Protein AF-M0JVY3-F1 (afdb_monomer_lite)

Organism: NCBI:txid662476

pLDDT: mean 86.02, std 14.79, range [44.12, 97.69]

Secondary structure (DSSP, 8-state):
-EEE-TTT--EEEGGGEEEEEEE-SSTT-EEEEEEEHHHIIIIIHHHHS---------

Structure (mmCIF, N/CA/C/O backbone):
data_AF-M0JVY3-F1
#
_entry.id   AF-M0JVY3-F1
#
loop_
_atom_site.group_PDB
_atom_site.id
_atom_site.type_symbol
_atom_site.label_atom_id
_atom_site.label_alt_id
_atom_site.label_comp_id
_atom_site.label_asym_id
_atom_site.label_entity_id
_atom_site.label_seq_id
_atom_site.pdbx_PDB_ins_code
_atom_site.Cartn_x
_atom_site.Cartn_y
_atom_site.Cartn_z
_atom_site.occupancy
_atom_site.B_iso_or_equiv
_atom_site.auth_seq_id
_atom_site.auth_comp_id
_atom_site.auth_asym_id
_atom_site.auth_atom_id
_atom_site.pdbx_PDB_model_num
ATOM 1 N N . MET A 1 1 ? 1.924 0.173 16.860 1.00 84.69 1 MET A N 1
ATOM 2 C CA . MET A 1 1 ? 1.686 1.563 16.415 1.00 84.69 1 MET A CA 1
ATOM 3 C C . MET A 1 1 ? 0.903 1.459 15.118 1.00 84.69 1 MET A C 1
ATOM 5 O O . MET A 1 1 ? 1.149 0.480 14.426 1.00 84.69 1 MET A O 1
ATOM 9 N N . PRO A 1 2 ? -0.095 2.309 14.841 1.00 92.88 2 PRO A N 1
ATOM 10 C CA . PRO A 1 2 ? -0.767 2.260 13.550 1.00 92.88 2 PRO A CA 1
ATOM 11 C C . PRO A 1 2 ? 0.127 2.864 12.459 1.00 92.88 2 PRO A C 1
ATOM 13 O O . PRO A 1 2 ? 0.955 3.725 12.758 1.00 92.88 2 PRO A O 1
ATOM 16 N N . GLU A 1 3 ? -0.073 2.428 11.222 1.00 96.38 3 GLU A N 1
ATOM 17 C CA . GLU A 1 3 ? 0.633 2.909 10.034 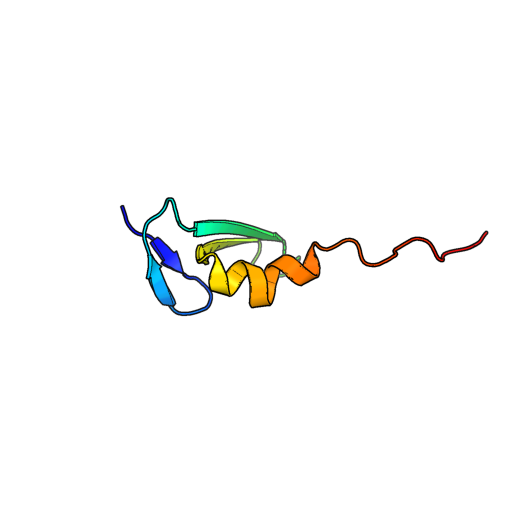1.00 96.38 3 GLU A CA 1
ATOM 18 C C . GLU A 1 3 ? -0.316 3.678 9.119 1.00 96.38 3 GLU A C 1
ATOM 20 O O . GLU A 1 3 ? -1.535 3.500 9.168 1.00 96.38 3 GLU A O 1
ATOM 25 N N . THR A 1 4 ? 0.240 4.534 8.265 1.00 97.56 4 THR A N 1
ATOM 26 C CA . THR A 1 4 ? -0.533 5.249 7.244 1.00 97.56 4 THR A CA 1
ATOM 27 C C . THR A 1 4 ? -0.436 4.508 5.919 1.00 97.56 4 THR A C 1
ATOM 29 O O . THR A 1 4 ? 0.664 4.296 5.410 1.00 97.56 4 THR A O 1
ATOM 32 N N . CYS A 1 5 ? -1.580 4.161 5.330 1.00 97.31 5 CYS A N 1
ATOM 33 C CA . CYS A 1 5 ? -1.630 3.539 4.014 1.00 97.31 5 CYS A CA 1
ATOM 34 C C . CYS A 1 5 ? -1.083 4.495 2.941 1.00 97.31 5 CYS A C 1
ATOM 36 O O . CYS A 1 5 ? -1.618 5.586 2.741 1.00 97.31 5 CYS A O 1
ATOM 38 N N . GLY A 1 6 ? -0.061 4.068 2.199 1.00 95.50 6 GLY A N 1
ATOM 39 C CA . GLY A 1 6 ? 0.560 4.851 1.124 1.00 95.50 6 GLY A CA 1
ATOM 40 C C . GLY A 1 6 ? -0.327 5.083 -0.109 1.00 95.50 6 GLY A C 1
ATOM 41 O O . GLY A 1 6 ? 0.062 5.847 -0.989 1.00 95.50 6 GLY A O 1
ATOM 42 N N . ILE A 1 7 ? -1.502 4.441 -0.184 1.00 95.69 7 ILE A N 1
ATOM 43 C CA . ILE A 1 7 ? -2.454 4.565 -1.302 1.00 95.69 7 ILE A CA 1
ATOM 44 C C . ILE A 1 7 ? -3.648 5.456 -0.931 1.00 95.69 7 ILE A C 1
ATOM 46 O O . ILE A 1 7 ? -3.891 6.451 -1.611 1.00 95.69 7 ILE A O 1
ATOM 50 N N . CYS A 1 8 ? -4.397 5.122 0.126 1.00 97.25 8 CYS A N 1
ATOM 51 C CA . CYS A 1 8 ? -5.602 5.870 0.521 1.00 97.25 8 CYS A CA 1
ATOM 52 C C . CYS A 1 8 ? -5.363 6.921 1.620 1.00 97.25 8 CYS A C 1
ATOM 54 O O . CYS A 1 8 ? -6.210 7.788 1.821 1.00 97.25 8 CYS A O 1
ATOM 56 N N . GLY A 1 9 ? -4.223 6.875 2.319 1.00 97.25 9 GLY A N 1
ATOM 57 C CA . GLY A 1 9 ? -3.878 7.814 3.392 1.00 97.25 9 GLY A CA 1
ATOM 58 C C . GLY A 1 9 ? -4.538 7.531 4.745 1.00 97.25 9 GLY A C 1
ATOM 59 O O . GLY A 1 9 ? -4.346 8.307 5.680 1.00 97.25 9 GLY A O 1
ATOM 60 N N . GLU A 1 10 ? -5.302 6.446 4.878 1.00 97.56 10 GLU A N 1
ATOM 61 C CA . GLU A 1 10 ? -5.924 6.069 6.148 1.00 97.56 10 GLU A CA 1
ATOM 62 C C . GLU A 1 10 ? -4.903 5.530 7.155 1.00 97.56 10 GLU A C 1
ATOM 64 O O . GLU A 1 10 ? -3.919 4.884 6.792 1.00 97.56 10 GLU A O 1
ATOM 69 N N . THR A 1 11 ? -5.160 5.783 8.439 1.00 97.69 11 THR A N 1
ATOM 70 C CA . THR A 1 11 ? -4.397 5.210 9.549 1.00 97.69 11 THR A CA 1
ATOM 71 C C . THR A 1 11 ? -4.994 3.862 9.939 1.00 97.69 11 THR A C 1
ATOM 73 O O . THR A 1 11 ? -6.126 3.800 10.417 1.00 97.69 11 THR A O 1
ATOM 76 N N . VAL A 1 12 ? -4.220 2.794 9.778 1.00 95.94 12 VAL A N 1
ATOM 77 C CA . VAL A 1 12 ? -4.645 1.405 9.988 1.00 95.94 12 VAL A CA 1
ATOM 78 C C . VAL A 1 12 ? -3.722 0.686 10.981 1.00 95.94 12 VAL A C 1
ATOM 80 O O . VAL A 1 12 ? -2.564 1.080 11.149 1.00 95.94 12 VAL A O 1
ATOM 83 N N . PRO A 1 13 ? -4.201 -0.346 11.696 1.00 96.50 13 PRO A N 1
ATOM 84 C CA . PRO A 1 13 ? -3.339 -1.187 12.525 1.00 96.50 13 PRO A CA 1
ATOM 85 C C . PRO A 1 13 ? -2.197 -1.799 11.702 1.00 96.50 13 PRO A C 1
ATOM 87 O O . PRO A 1 13 ? -2.420 -2.247 10.584 1.00 96.50 13 PRO A O 1
ATOM 90 N N . PHE A 1 14 ? -0.978 -1.831 12.252 1.00 93.56 14 PHE A N 1
ATOM 91 C CA . PHE A 1 14 ? 0.198 -2.384 11.561 1.00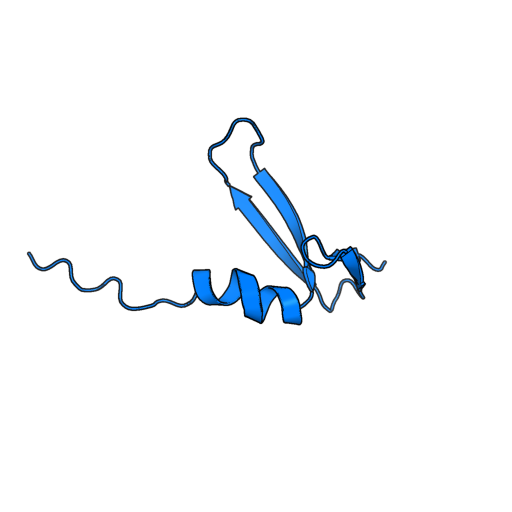 93.56 14 PHE A CA 1
ATOM 92 C C . PHE A 1 14 ? -0.009 -3.835 11.094 1.00 93.56 14 PHE A C 1
ATOM 94 O O . PHE A 1 14 ? 0.413 -4.205 10.004 1.00 93.56 14 PHE A O 1
ATOM 101 N N . ASP A 1 15 ? -0.683 -4.651 11.905 1.00 94.75 15 ASP A N 1
ATOM 102 C CA . ASP A 1 15 ? -1.014 -6.048 11.608 1.00 94.75 15 ASP A CA 1
ATOM 103 C C . ASP A 1 15 ? -2.077 -6.219 10.511 1.00 94.75 15 ASP A C 1
ATOM 105 O O . ASP A 1 15 ? -2.273 -7.336 10.048 1.00 94.75 15 ASP A O 1
ATOM 109 N N . ALA A 1 16 ? -2.702 -5.126 10.065 1.00 93.31 16 ALA A N 1
ATOM 110 C CA . ALA A 1 16 ? -3.623 -5.060 8.931 1.00 93.31 16 ALA A CA 1
ATOM 111 C C . ALA A 1 16 ? -2.997 -4.331 7.720 1.00 93.31 16 ALA A C 1
ATOM 113 O O . ALA A 1 16 ? -3.697 -3.684 6.932 1.00 93.31 16 ALA A O 1
ATOM 114 N N . THR A 1 17 ? -1.664 -4.376 7.591 1.00 95.81 17 THR A N 1
ATOM 115 C CA . THR A 1 17 ? -0.939 -3.799 6.451 1.00 95.81 17 THR A CA 1
ATOM 116 C C . THR A 1 17 ? -0.035 -4.802 5.752 1.00 95.81 17 THR A C 1
ATOM 118 O O . THR A 1 17 ? 0.577 -5.672 6.369 1.00 95.81 17 THR A O 1
ATOM 121 N N . VAL A 1 18 ? 0.104 -4.618 4.443 1.00 94.88 18 VAL A N 1
ATOM 122 C CA . VAL A 1 18 ? 1.134 -5.221 3.607 1.00 94.88 18 VAL A CA 1
ATOM 123 C C . VAL A 1 18 ? 2.285 -4.231 3.463 1.00 94.88 18 VAL A C 1
ATOM 125 O O . VAL A 1 18 ? 2.084 -3.064 3.119 1.00 94.88 18 VAL A O 1
ATOM 128 N N . HIS A 1 19 ? 3.507 -4.699 3.706 1.00 95.69 19 HIS A N 1
ATOM 129 C CA . HIS A 1 19 ? 4.719 -3.922 3.462 1.00 95.69 19 HIS A CA 1
ATOM 130 C C . HIS A 1 19 ? 5.114 -4.023 1.984 1.00 95.69 19 HIS A C 1
ATOM 132 O O . HIS A 1 19 ? 5.458 -5.101 1.499 1.00 95.69 19 HIS A O 1
ATOM 138 N N . ALA A 1 20 ? 5.043 -2.907 1.259 1.00 92.12 20 ALA A N 1
ATOM 139 C CA . ALA A 1 20 ? 5.342 -2.831 -0.164 1.00 92.12 20 ALA A CA 1
ATOM 140 C C . ALA A 1 20 ? 6.695 -2.149 -0.403 1.00 92.12 20 ALA A C 1
ATOM 142 O O . ALA A 1 20 ? 6.881 -0.975 -0.079 1.00 92.12 20 ALA A O 1
ATOM 143 N N . MET A 1 21 ? 7.615 -2.883 -1.034 1.00 92.50 21 MET A N 1
ATOM 144 C CA . MET A 1 21 ? 8.918 -2.378 -1.462 1.00 92.50 21 MET A CA 1
ATOM 145 C C . MET A 1 21 ? 9.037 -2.476 -2.985 1.00 92.50 21 MET A C 1
ATOM 147 O O . MET A 1 21 ? 9.091 -3.572 -3.542 1.00 92.50 21 MET A O 1
ATOM 151 N N . ILE A 1 22 ? 9.063 -1.331 -3.671 1.00 87.62 22 ILE A N 1
ATOM 152 C CA . ILE A 1 22 ? 9.068 -1.266 -5.139 1.00 87.62 22 ILE A CA 1
ATOM 153 C C . ILE A 1 22 ? 10.330 -0.556 -5.621 1.00 87.62 22 ILE A C 1
ATOM 155 O O . ILE A 1 22 ? 10.542 0.632 -5.375 1.00 87.62 22 ILE A O 1
ATOM 159 N N . HIS A 1 23 ? 11.154 -1.280 -6.375 1.00 89.50 23 HIS A N 1
ATOM 160 C CA . HIS A 1 23 ? 12.310 -0.714 -7.060 1.00 89.50 23 HIS A CA 1
ATOM 161 C C . HIS A 1 23 ? 11.858 -0.075 -8.374 1.00 89.50 23 HIS A C 1
ATOM 163 O O . HIS A 1 23 ? 11.549 -0.768 -9.338 1.00 89.50 23 HIS A O 1
ATOM 169 N N . THR A 1 24 ? 11.823 1.256 -8.428 1.00 82.81 24 THR A N 1
ATOM 170 C CA . THR A 1 24 ? 11.290 1.977 -9.601 1.00 82.81 24 THR A CA 1
ATOM 171 C C . THR A 1 24 ? 12.303 2.171 -10.729 1.00 82.81 24 THR A C 1
ATOM 173 O O . THR A 1 24 ? 11.947 2.706 -11.774 1.00 82.81 24 THR A O 1
ATOM 176 N N . HIS A 1 25 ? 13.572 1.789 -10.519 1.00 82.69 25 HIS A N 1
ATOM 177 C CA . HIS A 1 25 ? 14.693 2.084 -11.428 1.00 82.69 25 HIS A CA 1
ATOM 178 C C . HIS A 1 25 ? 14.781 3.571 -11.846 1.00 82.69 25 HIS A C 1
ATOM 180 O O . HIS A 1 25 ? 15.390 3.903 -12.861 1.00 82.69 25 HIS A O 1
ATOM 186 N N . SER A 1 26 ? 14.183 4.469 -11.059 1.00 80.81 26 SER A N 1
ATOM 187 C CA . SER A 1 26 ? 14.214 5.917 -11.250 1.00 80.81 26 SER A CA 1
ATOM 188 C C . SER A 1 26 ? 15.176 6.570 -10.254 1.00 80.81 26 SER A C 1
ATOM 190 O O . SER A 1 26 ? 15.607 5.931 -9.292 1.00 80.81 26 SER A O 1
ATOM 192 N N . GLU A 1 27 ? 15.480 7.857 -10.440 1.00 78.31 27 GLU A N 1
ATOM 193 C CA . GLU A 1 27 ? 16.279 8.632 -9.474 1.00 78.31 27 GLU A CA 1
ATOM 194 C C . GLU A 1 27 ? 15.633 8.692 -8.078 1.00 78.31 27 GLU A C 1
ATOM 196 O O . GLU A 1 27 ? 16.341 8.843 -7.085 1.00 78.31 27 GLU A O 1
ATOM 201 N N . ALA A 1 28 ? 14.309 8.513 -7.984 1.00 71.94 28 ALA A N 1
ATOM 202 C CA . ALA A 1 28 ? 13.591 8.436 -6.712 1.00 71.94 28 ALA A CA 1
ATOM 203 C C . ALA A 1 28 ? 13.887 7.140 -5.928 1.00 71.94 28 ALA A C 1
ATOM 205 O O . ALA A 1 28 ? 13.591 7.059 -4.739 1.00 71.94 28 ALA A O 1
ATOM 206 N N . GLY A 1 29 ? 14.497 6.135 -6.568 1.00 87.19 29 GLY A N 1
ATOM 207 C CA . GLY A 1 29 ? 14.983 4.925 -5.914 1.00 87.19 29 GLY A CA 1
ATOM 208 C C . GLY A 1 29 ? 13.882 3.924 -5.555 1.00 87.19 29 GLY A C 1
ATOM 209 O O . GLY A 1 29 ? 13.152 3.434 -6.428 1.00 87.19 29 GLY A O 1
ATOM 210 N N . VAL A 1 30 ? 13.833 3.556 -4.274 1.00 88.94 30 VAL A N 1
ATOM 211 C CA . VAL A 1 30 ? 12.931 2.537 -3.722 1.00 88.94 30 VAL A CA 1
ATOM 212 C C . VAL A 1 30 ? 11.732 3.221 -3.079 1.00 88.94 30 VAL A C 1
ATOM 214 O O . VAL A 1 30 ? 11.899 4.094 -2.231 1.00 88.94 30 VAL A O 1
ATOM 217 N N . ILE A 1 31 ? 10.531 2.802 -3.467 1.00 89.38 31 ILE A N 1
ATOM 218 C CA . ILE A 1 31 ? 9.311 3.128 -2.731 1.00 89.38 31 ILE A CA 1
ATOM 219 C C . ILE A 1 31 ? 9.190 2.110 -1.602 1.00 89.38 31 ILE A C 1
ATOM 221 O O . ILE A 1 31 ? 9.172 0.910 -1.869 1.00 89.38 31 ILE A O 1
ATOM 225 N N . ASP A 1 32 ? 9.115 2.602 -0.370 1.00 93.00 32 ASP A N 1
ATOM 226 C CA . ASP A 1 32 ? 8.948 1.819 0.851 1.00 93.00 32 ASP A CA 1
ATOM 227 C C . ASP A 1 32 ? 7.716 2.353 1.596 1.00 93.00 32 ASP A C 1
ATOM 229 O O . ASP A 1 32 ? 7.707 3.506 2.038 1.00 93.00 32 ASP A O 1
ATOM 233 N N . ALA A 1 33 ? 6.639 1.564 1.637 1.00 94.50 33 ALA A N 1
ATOM 234 C CA . ALA A 1 33 ? 5.360 1.983 2.202 1.00 94.50 33 ALA A CA 1
ATOM 235 C C . ALA A 1 33 ? 4.566 0.817 2.806 1.00 94.50 33 ALA A C 1
ATOM 237 O O . ALA A 1 33 ? 4.647 -0.321 2.344 1.00 94.50 33 ALA A O 1
ATOM 238 N N . TYR A 1 34 ? 3.723 1.128 3.792 1.00 97.06 34 TYR A N 1
ATOM 239 C CA . TYR A 1 34 ? 2.667 0.232 4.265 1.00 97.06 34 TYR A CA 1
ATOM 240 C C . TYR A 1 34 ? 1.373 0.492 3.493 1.00 97.06 34 TYR A C 1
ATOM 242 O O . TYR A 1 34 ? 1.026 1.639 3.205 1.00 97.06 34 TYR A O 1
ATOM 250 N N . VAL A 1 35 ? 0.652 -0.570 3.145 1.00 97.19 35 VAL A N 1
ATOM 251 C CA . VAL A 1 35 ? -0.591 -0.519 2.364 1.00 97.19 35 VAL A CA 1
ATOM 252 C C . VAL A 1 35 ? -1.647 -1.355 3.081 1.00 97.19 35 VAL A C 1
ATOM 254 O O . VAL A 1 35 ? -1.347 -2.468 3.496 1.00 97.19 35 VAL A O 1
ATOM 257 N N . CYS A 1 36 ? -2.865 -0.841 3.265 1.00 97.50 36 CYS A N 1
ATOM 258 C CA . CYS A 1 36 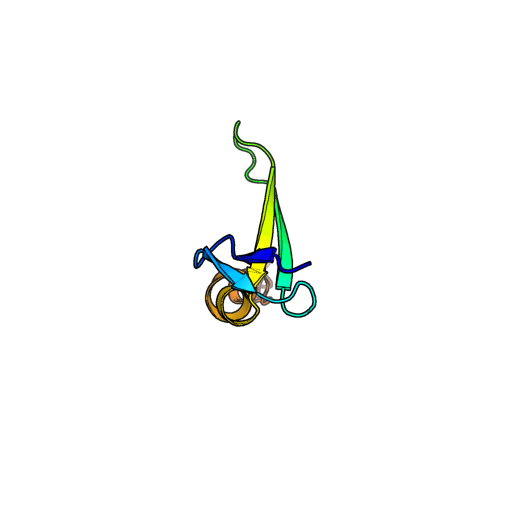? -3.947 -1.641 3.851 1.00 97.50 36 CYS A CA 1
ATOM 259 C C . CYS A 1 36 ? -4.350 -2.805 2.928 1.00 97.50 36 CYS A C 1
ATOM 261 O O . CYS A 1 36 ? -4.143 -2.726 1.716 1.00 97.50 36 CYS A O 1
ATOM 263 N N . GLU A 1 37 ? -4.938 -3.861 3.496 1.00 95.06 37 GLU A N 1
ATOM 264 C CA . GLU A 1 37 ? -5.335 -5.072 2.757 1.00 95.06 37 GLU A CA 1
ATOM 265 C C . GLU A 1 37 ? -6.230 -4.758 1.547 1.00 95.06 37 GLU A C 1
ATOM 267 O O . GLU A 1 37 ? -5.902 -5.164 0.436 1.00 95.06 37 GLU A O 1
ATOM 272 N N . ASP A 1 38 ? -7.260 -3.922 1.718 1.00 95.56 38 ASP A N 1
ATOM 273 C CA . ASP A 1 38 ? -8.162 -3.532 0.622 1.00 95.56 38 ASP A CA 1
ATOM 274 C C . ASP A 1 38 ? -7.409 -2.876 -0.550 1.00 95.56 38 ASP A C 1
ATOM 276 O O . ASP A 1 38 ? -7.580 -3.230 -1.718 1.00 95.56 38 ASP A O 1
ATOM 280 N N . CYS A 1 39 ? -6.519 -1.922 -0.250 1.00 96.56 39 CYS A N 1
ATOM 281 C CA . CYS A 1 39 ? -5.728 -1.253 -1.283 1.00 96.56 39 CYS A CA 1
ATOM 282 C C . CYS A 1 39 ? -4.697 -2.192 -1.916 1.00 96.56 39 CYS A C 1
ATOM 284 O O . CYS A 1 39 ? -4.365 -2.024 -3.092 1.00 96.56 39 CYS A O 1
ATOM 286 N N . TYR A 1 40 ? -4.172 -3.153 -1.155 1.00 94.38 40 TYR A N 1
ATOM 287 C CA . TYR A 1 40 ? -3.303 -4.182 -1.699 1.00 94.38 40 TYR A CA 1
ATOM 288 C C . TYR A 1 40 ? -4.075 -5.037 -2.707 1.00 94.38 40 TYR A C 1
ATOM 290 O O . TYR A 1 40 ? -3.668 -5.076 -3.867 1.00 94.38 40 TYR A O 1
ATOM 298 N N . ASP A 1 41 ? -5.204 -5.628 -2.319 1.00 93.88 41 ASP A N 1
ATOM 299 C CA . ASP A 1 41 ? -5.986 -6.537 -3.164 1.00 93.88 41 ASP A CA 1
ATOM 300 C C . ASP A 1 41 ? -6.503 -5.863 -4.442 1.00 93.88 41 ASP A C 1
ATOM 302 O O . ASP A 1 41 ? -6.516 -6.472 -5.511 1.00 93.88 41 ASP A O 1
ATOM 306 N N . GLU A 1 42 ? -6.878 -4.584 -4.374 1.00 95.06 42 GLU A N 1
ATOM 307 C CA . GLU A 1 42 ? -7.381 -3.856 -5.543 1.00 95.06 42 GLU A CA 1
ATOM 308 C C . GLU A 1 42 ? -6.281 -3.347 -6.483 1.00 95.06 42 GLU A C 1
ATOM 310 O O . GLU A 1 42 ? -6.500 -3.250 -7.695 1.00 95.06 42 GLU A O 1
ATOM 315 N N . ARG A 1 43 ? -5.122 -2.933 -5.950 1.00 92.94 43 ARG A N 1
ATOM 316 C CA . ARG A 1 43 ? -4.121 -2.167 -6.722 1.00 92.94 43 ARG A CA 1
ATOM 317 C C . ARG A 1 43 ? -2.817 -2.909 -6.957 1.00 92.94 43 ARG A C 1
ATOM 319 O O . ARG A 1 43 ? -2.239 -2.757 -8.030 1.00 92.94 43 ARG A O 1
ATOM 326 N N . LEU A 1 44 ? -2.331 -3.642 -5.959 1.00 90.62 44 LEU A N 1
ATOM 327 C CA . LEU A 1 44 ? -1.005 -4.261 -5.981 1.00 90.62 44 LEU A CA 1
ATOM 328 C C . LEU A 1 44 ? -1.080 -5.768 -6.229 1.00 90.62 44 LEU A C 1
ATOM 330 O O . LEU A 1 44 ? -0.363 -6.262 -7.093 1.00 90.62 44 LEU A O 1
ATOM 334 N N . GLY A 1 45 ? -1.971 -6.481 -5.540 1.00 91.00 45 GLY A N 1
ATOM 335 C CA . GLY A 1 45 ? -2.196 -7.923 -5.667 1.00 91.00 45 GLY A CA 1
ATOM 336 C C . GLY A 1 45 ? -2.296 -8.412 -7.118 1.00 91.00 45 GLY A C 1
ATOM 337 O O . GLY A 1 45 ? -1.554 -9.326 -7.480 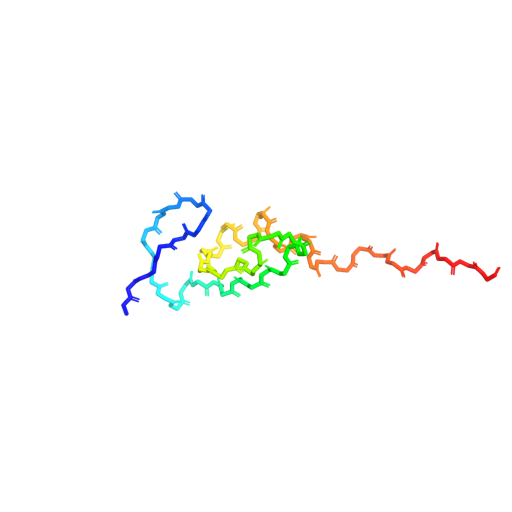1.00 91.00 45 GLY A O 1
ATOM 338 N N . PRO A 1 46 ? -3.084 -7.760 -8.000 1.00 91.69 46 PRO A N 1
ATOM 339 C CA . PRO A 1 46 ? -3.215 -8.177 -9.396 1.00 91.69 46 PRO A CA 1
ATOM 340 C C . PRO A 1 46 ? -1.909 -8.117 -10.201 1.00 91.69 46 PRO A C 1
ATOM 342 O O . PRO A 1 46 ? -1.788 -8.795 -11.216 1.00 91.69 46 PRO A O 1
ATOM 345 N N . MET A 1 47 ? -0.921 -7.318 -9.779 1.00 85.88 47 MET A N 1
ATOM 346 C CA . MET A 1 47 ? 0.390 -7.259 -10.441 1.00 85.88 47 MET A CA 1
ATOM 347 C C . MET A 1 47 ? 1.253 -8.492 -10.148 1.00 85.88 47 MET A C 1
ATOM 349 O O . MET A 1 47 ? 2.184 -8.778 -10.901 1.00 85.88 47 MET A O 1
ATOM 353 N N . PHE A 1 48 ? 0.974 -9.191 -9.049 1.00 81.75 48 PHE A N 1
ATOM 354 C CA . PHE A 1 48 ? 1.721 -10.365 -8.598 1.00 81.75 48 PHE A CA 1
ATOM 355 C C . PHE A 1 48 ? 1.018 -11.678 -8.928 1.00 81.75 48 PHE A C 1
ATOM 357 O O . PHE A 1 48 ? 1.606 -12.744 -8.739 1.00 81.75 48 PHE A O 1
ATOM 364 N N . ASP A 1 49 ? -0.213 -11.607 -9.431 1.00 81.00 49 ASP A N 1
ATOM 365 C CA . ASP A 1 49 ? -0.947 -12.781 -9.865 1.00 81.00 49 ASP A CA 1
ATOM 366 C C . ASP A 1 49 ? -0.302 -13.312 -11.159 1.00 81.00 49 ASP A C 1
ATOM 368 O O . ASP A 1 49 ? -0.197 -12.573 -12.149 1.00 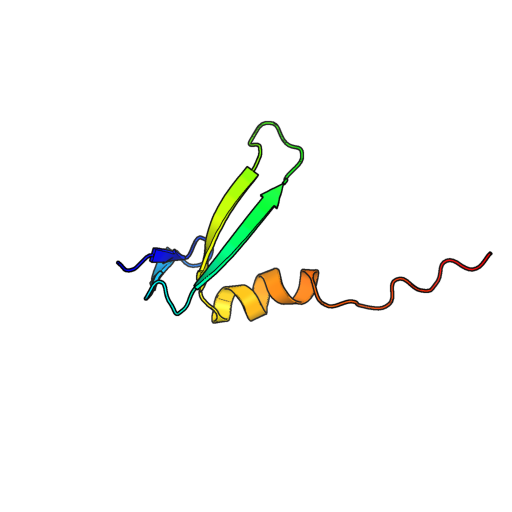81.00 49 ASP A O 1
ATOM 372 N N . PRO A 1 50 ? 0.192 -14.564 -11.185 1.00 66.88 50 PRO A N 1
ATOM 373 C CA . PRO A 1 50 ? 0.877 -15.123 -12.340 1.00 66.88 50 PRO A CA 1
ATOM 374 C C . PRO A 1 50 ? -0.129 -15.378 -13.467 1.00 66.88 50 PRO A C 1
ATOM 376 O O . PRO A 1 50 ? -0.597 -16.493 -13.678 1.00 66.88 50 PRO A O 1
ATOM 379 N N . THR A 1 51 ? -0.457 -14.336 -14.224 1.00 61.28 51 THR A N 1
ATOM 380 C CA . THR A 1 51 ? -1.245 -14.471 -15.448 1.00 61.28 51 THR A CA 1
ATOM 381 C C . THR A 1 51 ? -0.298 -14.892 -16.576 1.00 61.28 51 THR A C 1
ATOM 383 O O . THR A 1 51 ? 0.346 -14.058 -17.203 1.00 61.28 51 THR A O 1
ATOM 386 N N . ASP A 1 52 ? -0.165 -16.206 -16.778 1.00 56.47 52 ASP A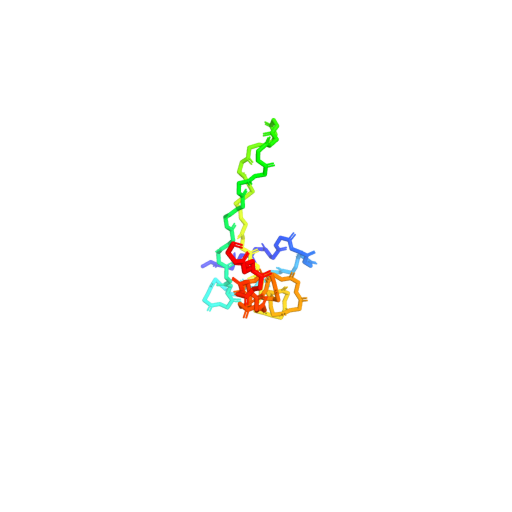 N 1
ATOM 387 C CA . ASP A 1 52 ? 0.308 -16.874 -18.004 1.00 56.47 52 ASP A CA 1
ATOM 388 C C . ASP A 1 52 ? 1.526 -16.262 -18.742 1.00 56.47 52 ASP A C 1
ATOM 390 O O . ASP A 1 52 ? 1.483 -15.974 -19.938 1.00 56.47 52 ASP A O 1
ATOM 394 N N . THR A 1 53 ? 2.695 -16.186 -18.098 1.00 49.88 53 THR A N 1
ATOM 395 C CA . THR A 1 53 ? 3.980 -16.011 -18.818 1.00 49.88 53 THR A CA 1
ATOM 396 C C . THR A 1 53 ? 4.530 -17.355 -19.328 1.00 49.88 53 THR A C 1
ATOM 398 O O . THR A 1 53 ? 5.701 -17.671 -19.140 1.00 49.88 53 THR A O 1
ATOM 401 N N . GLN A 1 54 ? 3.695 -18.177 -19.974 1.00 51.81 54 GLN A N 1
ATOM 402 C CA . GLN A 1 54 ? 4.130 -19.349 -20.751 1.00 51.81 54 GLN A CA 1
ATOM 403 C C . GLN A 1 54 ? 3.505 -19.348 -22.152 1.00 51.81 54 GLN A C 1
ATOM 405 O O . GLN A 1 54 ? 2.826 -20.282 -22.568 1.00 51.81 54 GLN A O 1
ATOM 410 N N . GLN A 1 55 ? 3.776 -18.294 -22.920 1.00 50.72 55 GLN A N 1
ATOM 411 C CA . GLN A 1 55 ? 3.661 -18.338 -24.379 1.00 50.72 55 GLN A CA 1
ATOM 412 C C . GLN A 1 55 ? 4.792 -17.536 -25.037 1.00 50.72 55 GLN A C 1
ATOM 414 O O . GLN A 1 55 ? 4.584 -16.601 -25.799 1.00 50.72 55 GLN A O 1
ATOM 419 N N . GLN A 1 56 ? 6.032 -17.925 -24.748 1.00 52.97 56 GLN A N 1
ATOM 420 C CA . GLN A 1 56 ? 7.143 -17.723 -25.678 1.00 52.97 56 GLN A CA 1
ATOM 421 C C . GLN A 1 56 ? 7.628 -19.116 -26.093 1.00 52.97 56 GLN A C 1
ATOM 423 O O . GLN A 1 56 ? 8.392 -19.773 -25.394 1.00 52.97 56 GLN A O 1
ATOM 428 N N . SER A 1 57 ? 7.026 -19.612 -27.178 1.00 44.12 57 SER A N 1
ATOM 429 C CA . SER A 1 57 ? 7.390 -20.849 -27.882 1.00 44.12 57 SER A CA 1
ATOM 430 C C . SER A 1 57 ? 8.687 -20.666 -28.702 1.00 44.12 57 SER A C 1
ATOM 432 O O . SER A 1 57 ? 9.078 -19.522 -28.932 1.00 44.12 57 SER A O 1
ATOM 434 N N . PRO A 1 58 ? 9.357 -21.780 -29.066 1.00 56.25 58 PRO A N 1
ATOM 435 C CA . PRO A 1 58 ? 10.817 -21.909 -29.180 1.00 56.25 58 PRO A CA 1
ATOM 436 C C . PRO A 1 58 ? 11.454 -21.350 -30.456 1.00 56.25 58 PRO A C 1
ATOM 438 O O . PRO A 1 58 ? 10.741 -21.186 -31.471 1.00 56.25 58 PRO A O 1
#

Radius of gyration: 14.67 Å; chains: 1; bounding box: 24×30×46 Å

Foldseek 3Di:
DWFAAPPPRDTGRPVQWDWDWDQPVDPVGIDTGTHGPVCCVVPPVVVPPPDDPPPPDD

Sequence (58 aa):
MPETCGICGETVPFDATVHAMIHTHSEAGVIDAYVCEDCYDERLGPMFDPTDTQQQSP